Protein AF-A0A8B4I9B5-F1 (afdb_monomer)

Secondary structure (DSSP, 8-state):
--TTSSTT----HHHHHHHHHHHT--HHHHHHHHHHHHTT--HHHHHHHHHHHHHHHHHTTHHHHHHTTEETTEE----HHHHHHHHHHHHHHHHHHTT--HHHHHHHHT--HHHHHHHHHTT-

Organism: Pseudomonas fluorescens (NCBI:txid294)

Structure (mmCIF, N/CA/C/O ba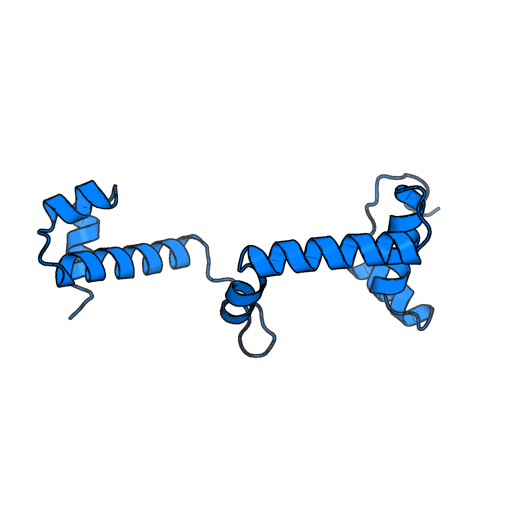ckbone):
data_AF-A0A8B4I9B5-F1
#
_entry.id   AF-A0A8B4I9B5-F1
#
loop_
_atom_site.group_PDB
_atom_site.id
_atom_site.type_symbol
_atom_site.label_atom_id
_atom_site.label_alt_id
_atom_site.label_comp_id
_atom_site.label_asym_id
_atom_site.label_entity_id
_atom_site.label_seq_id
_atom_site.pdbx_PDB_ins_code
_atom_site.Cartn_x
_atom_site.Cartn_y
_atom_site.Cartn_z
_atom_site.occupancy
_atom_site.B_iso_or_equiv
_atom_site.auth_seq_id
_atom_site.auth_comp_id
_atom_site.auth_asym_id
_atom_site.auth_atom_id
_atom_site.pdbx_PDB_model_num
ATOM 1 N N . MET A 1 1 ? 17.172 23.759 -22.964 1.00 34.94 1 MET A N 1
ATOM 2 C CA . MET A 1 1 ? 17.937 22.686 -22.293 1.00 34.94 1 MET A CA 1
ATOM 3 C C . MET A 1 1 ? 17.108 22.228 -21.108 1.00 34.94 1 MET A C 1
ATOM 5 O O . MET A 1 1 ? 16.605 23.076 -20.384 1.00 34.94 1 MET A O 1
ATOM 9 N N . SER A 1 2 ? 16.793 20.933 -21.064 1.00 43.78 2 SER A N 1
ATOM 10 C CA . SER A 1 2 ? 15.683 20.366 -20.287 1.00 43.78 2 SER A CA 1
ATOM 11 C C . SER A 1 2 ? 16.057 20.167 -18.817 1.00 43.78 2 SER A C 1
ATOM 13 O O . SER A 1 2 ? 17.146 19.687 -18.519 1.00 43.78 2 SER A O 1
ATOM 15 N N . ASN A 1 3 ? 15.111 20.454 -17.915 1.00 43.34 3 ASN A N 1
ATOM 16 C CA . ASN A 1 3 ? 15.172 20.269 -16.453 1.00 43.34 3 ASN A CA 1
ATOM 17 C C . ASN A 1 3 ? 15.408 18.810 -15.989 1.00 43.34 3 ASN A C 1
ATOM 19 O O . ASN A 1 3 ? 15.239 18.509 -14.810 1.00 43.34 3 ASN A O 1
ATOM 23 N N . ILE A 1 4 ? 15.764 17.904 -16.899 1.00 47.94 4 ILE A N 1
ATOM 24 C CA . ILE A 1 4 ? 16.156 16.516 -16.633 1.00 47.94 4 ILE A CA 1
ATOM 25 C C . ILE A 1 4 ? 17.613 16.439 -16.134 1.00 47.94 4 ILE A C 1
ATOM 27 O O . ILE A 1 4 ? 17.952 15.527 -15.388 1.00 47.94 4 ILE A O 1
ATOM 31 N N . GLU A 1 5 ? 18.473 17.408 -16.480 1.00 45.59 5 GLU A N 1
ATOM 32 C CA . GLU A 1 5 ? 19.902 17.397 -16.099 1.00 45.59 5 GLU A CA 1
ATOM 33 C C . GLU A 1 5 ? 20.165 17.713 -14.619 1.00 45.59 5 GLU A C 1
ATOM 35 O O . GLU A 1 5 ? 21.223 17.391 -14.079 1.00 45.59 5 GLU A O 1
ATOM 40 N N . HIS A 1 6 ? 19.192 18.298 -13.924 1.00 38.72 6 HIS A N 1
ATOM 41 C CA . HIS A 1 6 ? 19.240 18.425 -12.477 1.00 38.72 6 HIS A CA 1
ATOM 42 C C . HIS A 1 6 ? 18.340 17.353 -11.886 1.00 38.72 6 HIS A C 1
ATOM 44 O O . HIS A 1 6 ? 17.125 17.446 -12.017 1.00 38.72 6 HIS A O 1
ATOM 50 N N . ALA A 1 7 ? 18.935 16.375 -11.202 1.00 44.41 7 ALA A N 1
ATOM 51 C CA . ALA A 1 7 ? 18.295 15.312 -10.418 1.00 44.41 7 ALA A CA 1
ATOM 52 C C . ALA A 1 7 ? 17.429 15.835 -9.237 1.00 44.41 7 ALA A C 1
ATOM 54 O O . ALA A 1 7 ? 17.570 15.412 -8.093 1.00 44.41 7 ALA A O 1
ATOM 55 N N . LYS A 1 8 ? 16.564 16.816 -9.506 1.00 39.62 8 LYS A N 1
ATOM 56 C CA . LYS A 1 8 ? 15.591 17.474 -8.624 1.00 39.62 8 LYS A CA 1
ATOM 57 C C . LYS A 1 8 ? 14.157 17.322 -9.133 1.00 39.62 8 LYS A C 1
ATOM 59 O O . LYS A 1 8 ? 13.219 17.634 -8.406 1.00 39.62 8 LYS A O 1
ATOM 64 N N . SER A 1 9 ? 13.971 16.849 -10.356 1.00 42.28 9 SER A N 1
ATOM 65 C CA . SER A 1 9 ? 12.681 16.481 -10.927 1.00 42.28 9 SER A CA 1
ATOM 66 C C . SER A 1 9 ? 12.460 14.999 -10.643 1.00 42.28 9 SER A C 1
ATOM 68 O O . SER A 1 9 ? 12.890 14.129 -11.393 1.00 42.28 9 SER A O 1
ATOM 70 N N . ASN A 1 10 ? 11.820 14.706 -9.509 1.00 46.56 10 ASN A N 1
ATOM 71 C CA . ASN A 1 10 ? 11.269 13.377 -9.272 1.00 46.56 10 ASN A CA 1
ATOM 72 C C . ASN A 1 10 ? 10.262 13.135 -10.414 1.00 46.56 10 ASN A C 1
ATOM 74 O O . ASN A 1 10 ? 9.316 13.926 -10.511 1.00 46.56 10 ASN A O 1
ATOM 78 N N . PRO A 1 11 ? 10.469 12.160 -11.317 1.00 52.72 11 PRO A N 1
ATOM 79 C CA . PRO A 1 11 ? 9.529 11.922 -12.404 1.00 52.72 11 PRO A CA 1
ATOM 80 C C . PRO A 1 11 ? 8.148 11.688 -11.791 1.00 52.72 11 PRO A C 1
ATOM 82 O O . PRO A 1 11 ? 7.970 10.819 -10.935 1.00 52.72 11 PRO A O 1
ATOM 85 N N . THR A 1 12 ? 7.184 12.535 -12.148 1.00 63.50 12 THR A N 1
ATOM 86 C CA . THR A 1 12 ? 5.801 12.356 -11.711 1.00 63.50 12 THR A CA 1
ATOM 87 C C . THR A 1 12 ? 5.230 11.139 -12.425 1.00 63.50 12 THR A C 1
ATOM 89 O O . THR A 1 12 ? 5.623 10.840 -13.555 1.00 63.50 12 THR A O 1
ATOM 92 N N . LEU A 1 13 ? 4.276 10.453 -11.791 1.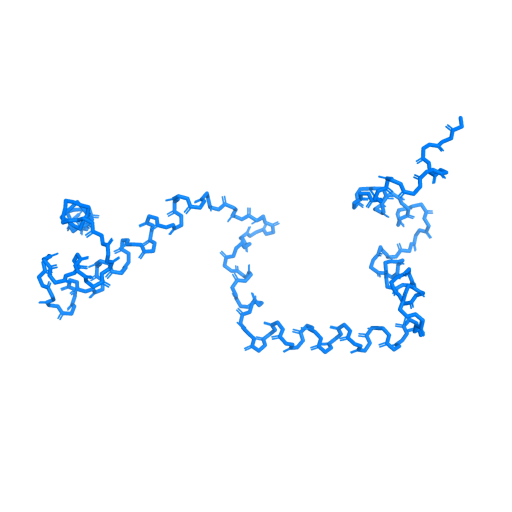00 59.91 13 LEU A N 1
ATOM 93 C CA . LEU A 1 13 ? 3.578 9.309 -12.386 1.00 59.91 13 LEU A CA 1
ATOM 94 C C . LEU A 1 13 ? 3.106 9.605 -13.824 1.00 59.91 13 LEU A C 1
ATOM 96 O O . LEU A 1 13 ? 3.284 8.776 -14.703 1.00 59.91 13 LEU A O 1
ATOM 100 N N . SER A 1 14 ? 2.654 10.835 -14.087 1.00 58.47 14 SER A N 1
ATOM 101 C CA . SER A 1 14 ? 2.237 11.305 -15.413 1.00 58.47 14 SER A CA 1
ATOM 102 C C . SER A 1 14 ? 3.344 11.276 -16.476 1.00 58.47 14 SER A C 1
ATOM 104 O O . SER A 1 14 ? 3.095 10.864 -17.601 1.00 58.47 14 SER A O 1
ATOM 106 N N . THR A 1 15 ? 4.580 11.670 -16.140 1.00 67.69 15 THR A N 1
ATOM 107 C CA . THR A 1 15 ? 5.712 11.575 -17.093 1.00 67.69 15 THR A CA 1
ATOM 108 C C . THR A 1 15 ? 6.051 10.122 -17.416 1.00 67.69 15 THR A C 1
ATOM 110 O O . THR A 1 15 ? 6.421 9.775 -18.530 1.00 67.69 15 THR A O 1
ATOM 113 N N . MET A 1 16 ? 5.887 9.258 -16.423 1.00 64.31 16 MET A N 1
ATOM 114 C CA . MET A 1 16 ? 6.097 7.824 -16.509 1.00 64.31 16 MET A CA 1
ATOM 115 C C . MET A 1 16 ? 5.024 7.137 -17.381 1.00 64.31 16 MET A C 1
ATOM 117 O O . MET A 1 16 ? 5.361 6.310 -18.229 1.00 64.31 16 MET A O 1
ATOM 121 N N . GLU A 1 17 ? 3.754 7.521 -17.237 1.00 67.81 17 GLU A N 1
ATOM 122 C CA . GLU A 1 17 ? 2.638 7.079 -18.090 1.00 67.8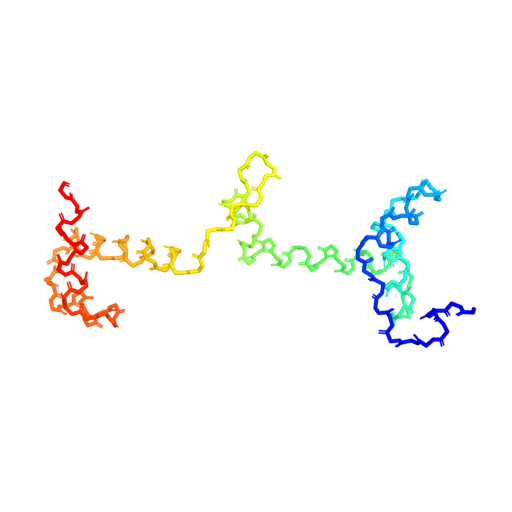1 17 GLU A CA 1
ATOM 123 C C . GLU A 1 17 ? 2.836 7.492 -19.557 1.00 67.81 17 GLU A C 1
ATOM 125 O O . GLU A 1 17 ? 2.598 6.695 -20.465 1.00 67.81 17 GLU A O 1
ATOM 130 N N . GLU A 1 18 ? 3.352 8.700 -19.803 1.00 70.38 18 GLU A N 1
ATOM 131 C CA . GLU A 1 18 ? 3.679 9.176 -21.151 1.00 70.38 18 GLU A CA 1
ATOM 132 C C . GLU A 1 18 ? 4.750 8.291 -21.815 1.00 70.38 18 GLU A C 1
ATOM 134 O O . GLU A 1 18 ? 4.560 7.837 -22.945 1.00 70.38 18 GLU A O 1
ATOM 139 N N . PHE A 1 19 ? 5.820 7.928 -21.094 1.00 69.19 19 PHE A N 1
ATOM 140 C CA . PHE A 1 19 ? 6.827 6.985 -21.602 1.00 69.19 19 PHE A CA 1
ATOM 141 C C . PHE A 1 19 ? 6.256 5.598 -21.898 1.00 69.19 19 PHE A C 1
ATOM 143 O O . PHE A 1 19 ? 6.610 5.007 -22.917 1.00 69.19 19 PHE A O 1
ATOM 150 N N . SER A 1 20 ? 5.371 5.089 -21.040 1.00 72.75 20 SER A N 1
ATOM 151 C CA . SER A 1 20 ? 4.698 3.803 -21.252 1.00 72.75 20 SER A CA 1
ATOM 152 C C . SER A 1 20 ? 3.893 3.799 -22.556 1.00 72.75 20 SER A C 1
ATOM 154 O O . SER A 1 20 ? 4.001 2.855 -23.337 1.00 72.75 20 SER A O 1
ATOM 156 N N . SER A 1 21 ? 3.179 4.895 -22.841 1.00 70.56 21 SER A N 1
ATOM 157 C CA . SER A 1 21 ? 2.387 5.047 -24.069 1.00 70.56 21 SER A CA 1
ATOM 158 C C . SER A 1 21 ? 3.233 5.142 -25.342 1.00 70.56 21 SER A C 1
ATOM 160 O O . SER A 1 21 ? 2.850 4.608 -26.378 1.00 70.56 21 SER A O 1
ATOM 162 N N . VAL A 1 22 ? 4.398 5.795 -25.271 1.00 77.81 22 VAL A N 1
ATOM 163 C CA . VAL A 1 22 ? 5.295 5.975 -26.423 1.00 77.81 22 VAL A CA 1
ATOM 164 C C . VAL A 1 22 ? 6.089 4.706 -26.718 1.00 77.81 22 VAL A C 1
ATOM 166 O O . VAL A 1 22 ? 6.355 4.398 -27.878 1.00 77.81 22 VAL A O 1
ATOM 169 N N . LEU A 1 23 ? 6.498 3.984 -25.674 1.00 78.19 23 LEU A N 1
ATOM 170 C CA . LEU A 1 23 ? 7.335 2.794 -25.799 1.00 78.19 23 LEU A CA 1
ATOM 171 C C . LEU A 1 23 ? 6.530 1.507 -26.013 1.00 78.19 23 LEU A C 1
ATOM 173 O O . LEU A 1 23 ? 7.146 0.490 -26.318 1.00 78.19 23 LEU A O 1
ATOM 177 N N . ASP A 1 24 ? 5.202 1.544 -25.855 1.00 83.75 24 ASP A N 1
ATOM 178 C CA . ASP A 1 24 ? 4.328 0.359 -25.817 1.00 83.75 24 ASP A CA 1
ATOM 179 C C . ASP A 1 24 ? 4.818 -0.685 -24.793 1.00 83.75 24 ASP A C 1
ATOM 181 O O . ASP A 1 24 ? 4.857 -1.894 -25.022 1.00 83.75 24 ASP A O 1
ATOM 185 N N . ILE A 1 25 ? 5.276 -0.189 -23.642 1.00 84.56 25 ILE A N 1
ATOM 186 C CA . ILE A 1 25 ? 5.787 -1.000 -22.536 1.00 84.56 25 ILE A CA 1
ATOM 187 C C . ILE A 1 25 ? 5.005 -0.627 -21.289 1.00 84.56 25 ILE A C 1
ATOM 189 O O . ILE A 1 25 ? 4.840 0.552 -20.983 1.00 84.56 25 ILE A O 1
ATOM 193 N N . ASP A 1 26 ? 4.577 -1.632 -20.530 1.00 84.69 26 ASP A N 1
ATOM 194 C CA . ASP A 1 26 ? 3.885 -1.439 -19.260 1.00 84.69 26 ASP A CA 1
ATOM 195 C C . ASP A 1 26 ? 4.713 -0.580 -18.281 1.00 84.69 26 ASP A C 1
ATOM 197 O O . ASP A 1 26 ? 5.899 -0.832 -18.035 1.00 84.69 26 ASP A O 1
ATOM 201 N N . LEU A 1 27 ? 4.086 0.444 -17.699 1.00 82.12 27 LEU A N 1
ATOM 202 C CA . LEU A 1 27 ? 4.751 1.358 -16.774 1.00 82.12 27 LEU A CA 1
ATOM 203 C C . LEU A 1 27 ? 5.351 0.637 -15.555 1.00 82.12 27 LEU A C 1
ATOM 205 O O . LEU A 1 27 ? 6.453 0.969 -15.107 1.00 82.12 27 LEU A O 1
ATOM 209 N N . VAL A 1 28 ? 4.661 -0.364 -15.010 1.00 85.62 28 VAL A N 1
ATOM 210 C CA . VAL A 1 28 ? 5.154 -1.140 -13.867 1.00 85.62 28 VAL A CA 1
ATOM 211 C C . VAL A 1 28 ? 6.409 -1.913 -14.262 1.00 85.62 28 VAL A C 1
ATOM 213 O O . VAL A 1 28 ? 7.324 -2.031 -13.447 1.00 85.62 28 VAL A O 1
ATOM 216 N N . ALA A 1 29 ? 6.518 -2.366 -15.514 1.00 86.69 29 ALA A N 1
ATOM 217 C CA . ALA A 1 29 ? 7.742 -2.983 -16.021 1.00 86.69 29 ALA A CA 1
ATOM 218 C C . ALA A 1 29 ? 8.914 -1.985 -16.063 1.00 86.69 29 ALA A C 1
ATOM 220 O O . ALA A 1 29 ? 10.002 -2.304 -15.577 1.00 86.69 29 ALA A O 1
ATOM 221 N N . ILE A 1 30 ? 8.692 -0.760 -16.557 1.00 85.00 30 ILE A N 1
ATOM 222 C CA . ILE A 1 30 ? 9.711 0.309 -16.564 1.00 85.00 30 ILE A CA 1
ATOM 223 C C . ILE A 1 30 ? 10.149 0.636 -15.129 1.00 85.00 30 ILE A C 1
ATOM 225 O O . ILE A 1 30 ? 11.345 0.687 -14.827 1.00 85.00 30 ILE A O 1
ATOM 229 N N . LEU A 1 31 ? 9.185 0.795 -14.218 1.00 86.94 31 LEU A N 1
ATOM 230 C CA . LEU A 1 31 ? 9.444 1.083 -12.811 1.00 86.94 31 LEU A CA 1
ATOM 231 C C . LEU A 1 31 ? 10.201 -0.057 -12.119 1.00 86.94 31 LEU A C 1
ATOM 233 O O . LEU A 1 31 ? 11.105 0.206 -11.323 1.00 86.94 31 LEU A O 1
ATOM 237 N N . ALA A 1 32 ? 9.868 -1.313 -12.423 1.00 90.00 32 ALA A N 1
ATOM 238 C CA . ALA A 1 32 ? 10.542 -2.479 -11.865 1.00 90.00 32 ALA A CA 1
ATOM 239 C C . ALA A 1 32 ? 12.010 -2.549 -12.301 1.00 90.00 32 ALA A C 1
ATOM 241 O O . ALA A 1 32 ? 12.873 -2.806 -11.462 1.00 90.00 32 ALA A O 1
ATOM 242 N N . VAL A 1 33 ? 12.312 -2.263 -13.572 1.00 89.69 33 VAL A N 1
ATOM 243 C CA . VAL A 1 33 ? 13.697 -2.219 -14.074 1.00 89.69 33 VAL A CA 1
ATOM 244 C C . VAL A 1 33 ? 14.480 -1.066 -13.445 1.00 89.69 33 VAL 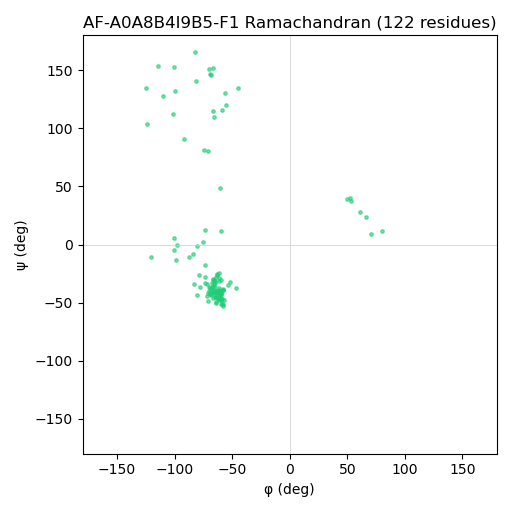A C 1
ATOM 246 O O . VAL A 1 33 ? 15.592 -1.270 -12.956 1.00 89.69 33 VAL A O 1
ATOM 249 N N . ALA A 1 34 ? 13.902 0.136 -13.388 1.00 87.25 34 ALA A N 1
ATOM 250 C CA . ALA A 1 34 ? 14.555 1.285 -12.757 1.00 87.25 34 ALA A CA 1
ATOM 251 C C . ALA A 1 34 ? 14.844 1.026 -11.266 1.00 87.25 34 ALA A C 1
ATOM 253 O O . ALA A 1 34 ? 15.935 1.305 -10.762 1.00 87.25 34 ALA A O 1
ATOM 254 N N . SER A 1 35 ? 13.881 0.429 -10.564 1.00 89.25 35 SER A N 1
ATOM 255 C CA . SER A 1 35 ? 14.002 0.123 -9.140 1.00 89.25 35 SER A CA 1
ATOM 256 C C . SER A 1 35 ? 14.974 -1.024 -8.858 1.00 89.25 35 SER A C 1
ATOM 258 O O . SER A 1 35 ? 15.662 -0.994 -7.836 1.00 89.25 35 SER A O 1
ATOM 260 N N . SER A 1 36 ? 15.068 -2.023 -9.744 1.00 91.94 36 SER A N 1
ATOM 261 C CA . SER A 1 36 ? 16.048 -3.103 -9.601 1.00 91.94 36 SER A CA 1
ATOM 262 C C . SER A 1 36 ? 17.470 -2.574 -9.769 1.00 91.94 36 SER A C 1
ATOM 264 O O . SER A 1 36 ? 18.348 -2.930 -8.983 1.00 91.94 36 SER A O 1
ATOM 266 N N . TYR A 1 37 ? 17.681 -1.655 -10.718 1.00 89.56 37 TYR A N 1
ATOM 267 C CA . TYR A 1 37 ? 18.970 -0.995 -10.922 1.00 89.56 37 TYR A CA 1
ATOM 268 C C . TYR A 1 37 ? 19.423 -0.231 -9.671 1.00 89.56 37 TYR A C 1
ATOM 270 O O . TYR A 1 37 ? 20.540 -0.432 -9.198 1.00 89.56 37 TYR A O 1
ATOM 278 N N . ALA A 1 38 ? 18.529 0.563 -9.069 1.00 84.56 38 ALA A N 1
ATOM 279 C CA . ALA A 1 38 ? 18.814 1.307 -7.838 1.00 84.56 38 ALA A CA 1
ATOM 280 C C . ALA A 1 38 ? 19.160 0.408 -6.634 1.00 84.56 38 ALA A C 1
ATOM 282 O O . ALA A 1 38 ? 19.826 0.852 -5.702 1.00 84.56 38 ALA A O 1
ATOM 283 N N . ARG A 1 39 ? 18.706 -0.852 -6.637 1.00 88.06 39 ARG A N 1
ATOM 284 C CA . ARG A 1 39 ? 18.951 -1.838 -5.570 1.00 88.06 39 ARG A CA 1
ATOM 285 C C . ARG A 1 39 ? 20.065 -2.831 -5.900 1.00 88.06 39 ARG A C 1
ATOM 287 O O . ARG A 1 39 ? 20.269 -3.763 -5.128 1.00 88.06 39 ARG A O 1
ATOM 294 N N . HIS A 1 40 ? 20.770 -2.650 -7.019 1.00 92.69 40 HIS A N 1
ATOM 295 C CA . HIS A 1 40 ? 21.780 -3.588 -7.525 1.00 92.69 40 HIS A CA 1
ATOM 296 C C . HIS A 1 40 ? 21.255 -5.029 -7.662 1.00 92.69 40 HIS A C 1
ATOM 298 O O . HIS A 1 40 ? 21.962 -5.996 -7.389 1.00 92.69 40 HIS A O 1
ATOM 304 N N . GLN A 1 41 ? 19.995 -5.166 -8.074 1.00 93.19 41 GLN A N 1
ATOM 305 C CA . GLN A 1 41 ? 19.305 -6.438 -8.266 1.00 93.19 41 GLN A CA 1
ATOM 306 C C . GLN A 1 41 ? 18.969 -6.646 -9.739 1.00 93.19 41 GLN A C 1
ATOM 308 O O . GLN A 1 41 ? 18.731 -5.690 -10.487 1.00 93.19 41 GLN A O 1
ATOM 313 N N . THR A 1 42 ? 18.849 -7.905 -10.152 1.00 94.50 42 THR A N 1
ATOM 314 C CA . THR A 1 42 ? 18.170 -8.205 -11.415 1.00 94.50 42 THR A CA 1
ATOM 315 C C . THR A 1 42 ? 16.676 -7.864 -11.299 1.00 94.50 42 THR A C 1
ATOM 317 O O . THR A 1 42 ? 16.099 -7.975 -10.209 1.00 94.50 42 THR A O 1
ATOM 320 N N . PRO A 1 43 ? 15.992 -7.512 -12.405 1.00 91.00 43 PRO A N 1
ATOM 321 C CA . PRO A 1 43 ? 14.546 -7.275 -12.382 1.00 91.00 43 PRO A CA 1
ATOM 322 C C . PRO A 1 43 ? 13.755 -8.451 -11.788 1.00 91.00 43 PRO A C 1
ATOM 324 O O . PRO A 1 43 ? 12.783 -8.258 -11.062 1.00 91.00 43 PRO A O 1
ATOM 327 N N . LYS A 1 44 ? 14.211 -9.687 -12.027 1.00 91.69 44 LYS A N 1
ATOM 328 C CA . LYS A 1 44 ? 13.576 -10.904 -11.505 1.00 91.69 44 LYS A CA 1
ATOM 329 C C . LYS A 1 44 ? 13.688 -11.025 -9.982 1.00 91.69 44 LYS A C 1
ATOM 331 O O . LYS A 1 44 ? 12.716 -11.393 -9.326 1.00 91.69 44 LYS A O 1
ATOM 336 N N . GLU A 1 45 ? 14.851 -10.718 -9.412 1.00 93.12 45 GLU A N 1
ATOM 337 C CA . GLU A 1 45 ? 15.050 -10.713 -7.955 1.00 93.12 45 GLU A CA 1
ATOM 338 C C . GLU A 1 45 ? 14.241 -9.604 -7.287 1.00 93.12 45 GLU A C 1
ATOM 340 O O . GLU A 1 45 ? 13.601 -9.843 -6.261 1.00 93.12 45 GLU A O 1
ATOM 345 N N . PHE A 1 46 ? 14.211 -8.423 -7.906 1.00 94.38 46 PHE A N 1
ATOM 346 C CA . PHE A 1 46 ? 13.407 -7.302 -7.441 1.00 94.38 46 PHE A CA 1
ATOM 347 C C . PHE A 1 46 ? 11.919 -7.666 -7.379 1.00 94.38 46 PHE A C 1
ATOM 349 O O . PHE A 1 46 ? 11.294 -7.521 -6.328 1.00 94.38 46 PHE A O 1
ATOM 356 N N . LEU A 1 47 ? 11.362 -8.207 -8.469 1.00 94.50 47 LEU A N 1
ATOM 357 C CA . LEU A 1 47 ? 9.954 -8.611 -8.533 1.00 94.50 47 LEU A CA 1
ATOM 358 C C . LEU A 1 47 ? 9.616 -9.702 -7.510 1.00 94.50 47 LEU A C 1
ATOM 360 O O . LEU A 1 47 ? 8.558 -9.647 -6.884 1.00 94.50 47 LEU A O 1
ATOM 364 N N . LYS A 1 48 ? 10.527 -10.654 -7.268 1.00 95.06 48 LYS A N 1
ATOM 365 C CA . LYS A 1 48 ? 10.360 -11.651 -6.199 1.00 95.06 48 LYS A CA 1
ATOM 366 C C . LYS A 1 48 ? 10.276 -10.991 -4.817 1.00 95.06 48 LYS A C 1
ATOM 368 O O . LYS A 1 48 ? 9.454 -11.396 -3.998 1.00 95.06 48 LYS A O 1
ATOM 373 N N . GLY A 1 49 ? 11.103 -9.978 -4.561 1.00 93.25 49 GLY A N 1
ATOM 374 C CA . GLY A 1 49 ? 11.043 -9.185 -3.332 1.00 93.25 49 GLY A CA 1
ATOM 375 C C . GLY A 1 49 ? 9.719 -8.431 -3.190 1.00 93.25 49 GLY A C 1
ATOM 376 O O . GLY A 1 49 ? 9.082 -8.510 -2.143 1.00 93.25 49 GLY A O 1
ATOM 377 N N . VAL A 1 50 ? 9.267 -7.771 -4.260 1.00 94.56 50 VAL A N 1
ATOM 378 C CA . VAL A 1 50 ? 7.982 -7.051 -4.296 1.00 94.56 50 VAL A CA 1
ATOM 379 C C . VAL A 1 50 ? 6.804 -7.987 -4.031 1.00 94.56 50 VAL A C 1
ATOM 381 O O . VAL A 1 50 ? 5.943 -7.647 -3.226 1.00 94.56 50 VAL A O 1
ATOM 384 N N . ALA A 1 51 ? 6.787 -9.187 -4.615 1.00 93.69 51 ALA A N 1
ATOM 385 C CA . ALA A 1 51 ? 5.759 -10.187 -4.322 1.00 93.69 51 ALA A CA 1
ATOM 386 C C . ALA A 1 51 ? 5.712 -10.547 -2.823 1.00 93.69 51 ALA A C 1
ATOM 388 O O . ALA A 1 51 ? 4.636 -10.690 -2.244 1.00 93.69 51 ALA A O 1
ATOM 389 N N . GLY A 1 52 ? 6.873 -10.627 -2.165 1.00 94.50 52 GLY A N 1
ATOM 390 C CA . GLY A 1 52 ? 6.957 -10.816 -0.716 1.00 94.50 52 GLY A CA 1
ATOM 391 C C . GLY A 1 52 ? 6.394 -9.641 0.093 1.00 94.50 52 GLY A C 1
ATOM 392 O O . GLY A 1 52 ? 5.770 -9.863 1.131 1.00 94.50 52 GLY A O 1
ATOM 393 N N . GLU A 1 53 ? 6.579 -8.402 -0.368 1.00 93.81 53 GLU A N 1
ATOM 394 C CA . GLU A 1 53 ? 5.971 -7.215 0.252 1.00 93.81 53 GLU A CA 1
ATOM 395 C C . GLU A 1 53 ? 4.450 -7.186 0.063 1.00 93.81 53 GLU A C 1
ATOM 397 O O . GLU A 1 53 ? 3.727 -6.909 1.018 1.00 93.81 53 GLU A O 1
ATOM 402 N N . ILE A 1 54 ? 3.943 -7.565 -1.113 1.00 91.56 54 ILE A N 1
ATOM 403 C CA . ILE A 1 54 ? 2.498 -7.706 -1.357 1.00 91.56 54 ILE A CA 1
ATOM 404 C C . ILE A 1 54 ? 1.897 -8.728 -0.383 1.00 91.56 54 ILE A C 1
ATOM 406 O O . ILE A 1 54 ? 0.938 -8.414 0.317 1.00 91.56 54 ILE A O 1
ATOM 410 N N . ALA A 1 55 ? 2.535 -9.889 -0.213 1.00 92.38 55 ALA A N 1
ATOM 411 C CA . ALA A 1 55 ? 2.098 -10.898 0.755 1.00 92.38 55 ALA A CA 1
ATOM 412 C C . ALA A 1 55 ? 2.156 -10.413 2.221 1.00 92.38 55 ALA A C 1
ATOM 414 O O . ALA A 1 55 ? 1.454 -10.926 3.098 1.00 92.38 55 ALA A O 1
ATOM 415 N N . LYS A 1 56 ? 3.011 -9.435 2.553 1.00 91.62 56 LYS A N 1
ATOM 416 C CA . LYS A 1 56 ? 2.970 -8.772 3.869 1.00 91.62 56 LYS A CA 1
ATOM 417 C C . LYS A 1 56 ? 1.750 -7.860 3.979 1.00 91.62 56 LYS A C 1
ATOM 419 O O . LYS A 1 56 ? 1.077 -7.912 5.002 1.00 91.62 56 LYS A O 1
ATOM 424 N N . LEU A 1 57 ? 1.451 -7.067 2.950 1.00 87.31 57 LEU A N 1
ATOM 425 C CA . LEU A 1 57 ? 0.273 -6.192 2.919 1.00 87.31 57 LEU A CA 1
ATOM 426 C C . LEU A 1 57 ? -1.036 -6.988 3.013 1.00 87.31 57 LEU A C 1
ATOM 428 O O . LEU A 1 57 ? -1.933 -6.592 3.757 1.00 87.31 57 LEU A O 1
ATOM 432 N N . GLU A 1 58 ? -1.112 -8.134 2.338 1.00 87.38 58 GLU A N 1
ATOM 433 C CA . GLU A 1 58 ? -2.215 -9.097 2.453 1.00 87.38 58 GLU A CA 1
ATOM 434 C C . GLU A 1 58 ? -2.393 -9.578 3.893 1.00 87.38 58 GLU A C 1
ATOM 436 O O . GLU A 1 58 ? -3.466 -9.435 4.468 1.00 87.38 58 GLU A O 1
ATOM 441 N N . ARG A 1 59 ? -1.323 -10.071 4.531 1.00 88.44 59 ARG A N 1
ATOM 442 C CA . ARG A 1 59 ? -1.381 -10.543 5.927 1.00 88.44 59 ARG A CA 1
ATOM 443 C C . ARG A 1 59 ? -1.734 -9.449 6.933 1.00 88.44 59 ARG A C 1
ATOM 445 O O . ARG A 1 59 ? -2.254 -9.752 8.001 1.00 88.44 59 ARG A O 1
ATOM 452 N N . LEU A 1 60 ? -1.443 -8.191 6.612 1.00 88.00 60 LEU A N 1
ATOM 453 C CA . LEU A 1 60 ? -1.835 -7.029 7.411 1.00 88.00 60 LEU A 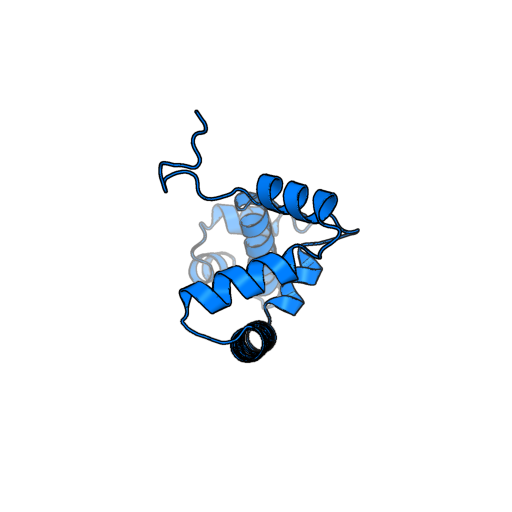CA 1
ATOM 454 C C . LEU A 1 60 ? -3.296 -6.595 7.162 1.00 88.00 60 LEU A C 1
ATOM 456 O O . LEU A 1 60 ? -3.760 -5.632 7.781 1.00 88.00 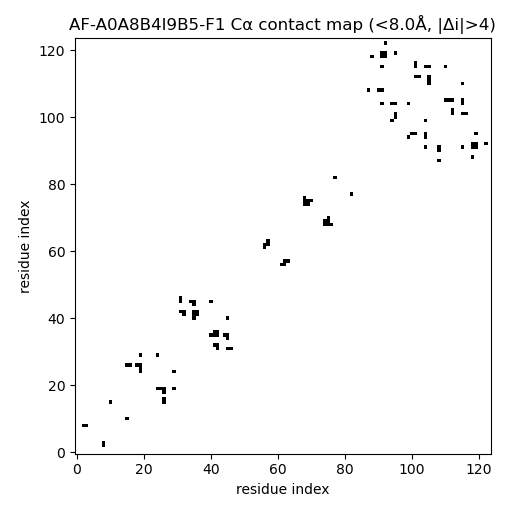60 LEU A O 1
ATOM 460 N N . GLY A 1 61 ? -4.018 -7.274 6.263 1.00 82.62 61 GLY A N 1
ATOM 461 C CA . GLY A 1 61 ? -5.397 -6.960 5.883 1.00 82.62 61 GLY A CA 1
ATOM 462 C C . GLY A 1 61 ? -5.527 -5.621 5.154 1.00 82.62 61 GLY A C 1
ATOM 463 O O . GLY A 1 61 ? -6.572 -4.976 5.220 1.00 82.62 61 GLY A O 1
ATOM 464 N N . VAL A 1 62 ? -4.448 -5.133 4.529 1.00 80.94 62 VAL A N 1
ATOM 465 C CA . VAL A 1 62 ? -4.452 -3.850 3.805 1.00 80.94 62 VAL A CA 1
ATOM 466 C C . VAL A 1 62 ? -5.276 -3.974 2.528 1.00 80.94 62 VAL A C 1
ATOM 468 O O . VAL A 1 62 ? -6.075 -3.087 2.234 1.00 80.94 62 VAL A O 1
ATOM 471 N N . LEU A 1 63 ? -5.132 -5.089 1.805 1.00 78.88 63 LEU A N 1
ATOM 472 C CA . LEU A 1 63 ? -5.867 -5.321 0.558 1.00 78.88 63 LEU A CA 1
ATOM 473 C C . LEU A 1 63 ? -7.378 -5.495 0.790 1.00 78.88 63 LEU A C 1
ATOM 475 O O . LEU A 1 63 ? -8.174 -5.002 -0.004 1.00 78.88 63 LEU A O 1
ATOM 479 N N . ASP A 1 64 ? -7.786 -6.079 1.918 1.00 75.88 64 ASP A N 1
ATOM 480 C CA . ASP A 1 64 ? -9.208 -6.218 2.275 1.00 75.88 64 ASP A CA 1
ATOM 481 C C . ASP A 1 64 ? -9.870 -4.857 2.545 1.00 75.88 64 ASP A C 1
ATOM 483 O O . ASP A 1 64 ? -11.026 -4.612 2.188 1.00 75.88 64 ASP A O 1
ATOM 487 N N . LYS A 1 65 ? -9.111 -3.934 3.150 1.00 67.44 65 LYS A N 1
ATOM 488 C CA . LYS A 1 65 ? -9.558 -2.562 3.428 1.00 67.44 65 LYS A CA 1
ATOM 489 C C . LYS A 1 65 ? -9.617 -1.714 2.164 1.00 67.44 65 LYS A C 1
ATOM 491 O O . LYS A 1 65 ? -10.507 -0.880 2.060 1.00 67.44 65 LYS A O 1
ATOM 496 N N . LEU A 1 66 ? -8.725 -1.952 1.202 1.00 65.50 66 LEU A N 1
ATOM 497 C CA . LEU A 1 66 ? -8.720 -1.271 -0.097 1.00 65.50 66 LEU A CA 1
ATOM 498 C C . LEU A 1 66 ? -10.045 -1.458 -0.846 1.00 65.50 66 LEU A C 1
ATOM 500 O O . LEU A 1 66 ? -10.554 -0.498 -1.412 1.00 65.50 66 LEU A O 1
ATOM 504 N N . HIS A 1 67 ? -10.659 -2.644 -0.786 1.00 56.28 67 HIS A N 1
ATOM 505 C CA . HIS A 1 67 ? -11.954 -2.882 -1.437 1.00 56.28 67 HIS A CA 1
ATOM 506 C C . HIS A 1 67 ? -13.077 -1.978 -0.896 1.00 56.28 67 HIS A C 1
ATOM 508 O O . HIS A 1 67 ? -13.984 -1.616 -1.629 1.00 56.28 67 HIS A O 1
ATOM 514 N N . HIS A 1 68 ? -12.989 -1.556 0.370 1.00 54.31 68 HIS A N 1
ATOM 515 C CA . HIS A 1 68 ? -13.965 -0.650 0.988 1.00 54.31 68 HIS A CA 1
ATOM 516 C C . HIS A 1 68 ? -13.669 0.831 0.695 1.00 54.31 68 HIS A C 1
ATOM 518 O O . HIS A 1 68 ? -14.456 1.707 1.048 1.00 54.31 68 HIS A O 1
ATOM 524 N N . GLU A 1 69 ? -12.518 1.132 0.088 1.0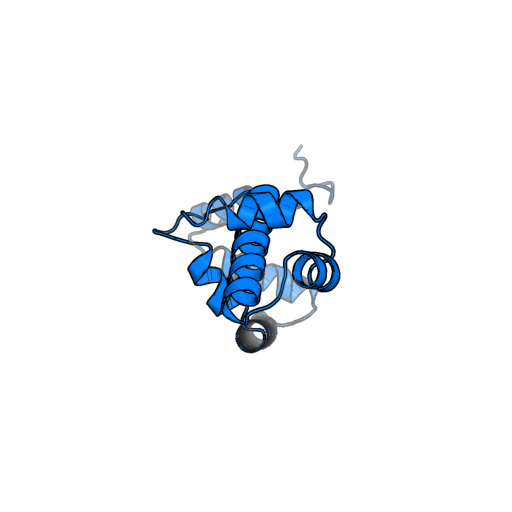0 54.88 69 GLU A N 1
ATOM 525 C CA . GLU A 1 69 ? -12.126 2.489 -0.299 1.00 54.88 69 GLU A CA 1
ATOM 526 C C . GLU A 1 69 ? -12.388 2.781 -1.781 1.00 54.88 69 GLU A C 1
ATOM 528 O O . GLU A 1 69 ? -12.366 3.947 -2.174 1.00 54.88 69 GLU A O 1
ATOM 533 N N . PHE A 1 70 ? -12.667 1.754 -2.589 1.00 53.62 70 PHE A N 1
ATOM 534 C CA . PHE A 1 70 ? -12.940 1.867 -4.019 1.00 53.62 70 PHE A CA 1
ATOM 535 C C . PHE A 1 70 ? -14.299 1.238 -4.360 1.00 53.62 70 PHE A C 1
ATOM 537 O O . PHE A 1 70 ? -14.407 0.022 -4.472 1.00 53.62 70 PHE A O 1
ATOM 544 N N . GLU A 1 71 ? -15.318 2.069 -4.586 1.00 56.84 71 GLU A N 1
ATOM 545 C CA . GLU A 1 71 ? -16.581 1.657 -5.217 1.00 56.84 71 GLU A CA 1
ATOM 546 C C . GLU A 1 71 ? -16.538 2.074 -6.698 1.00 56.84 71 GLU A C 1
ATOM 548 O O . GLU A 1 71 ? -16.118 3.187 -7.026 1.00 56.84 71 GLU A O 1
ATOM 553 N N . ASP A 1 72 ? -16.896 1.167 -7.613 1.00 54.12 72 ASP A N 1
ATOM 554 C CA . ASP A 1 72 ? -16.931 1.400 -9.070 1.00 54.12 72 ASP A CA 1
ATOM 555 C C . ASP A 1 72 ? -15.653 2.024 -9.669 1.00 54.12 72 ASP A C 1
ATOM 557 O O . ASP A 1 72 ? -15.692 2.900 -10.538 1.00 54.12 72 ASP A O 1
ATOM 561 N N . GLY A 1 73 ? -14.482 1.592 -9.186 1.00 53.66 73 GLY A N 1
ATOM 562 C CA . GLY A 1 73 ? -13.185 2.066 -9.682 1.00 53.66 73 GLY A CA 1
ATOM 563 C C . GLY A 1 73 ? -12.850 3.512 -9.297 1.00 53.66 73 GLY A C 1
ATOM 564 O O . GLY A 1 73 ? -11.860 4.061 -9.784 1.00 53.66 73 GLY A O 1
ATOM 565 N N . LYS A 1 74 ? -13.637 4.137 -8.413 1.00 47.25 74 LYS A N 1
ATOM 566 C CA . LYS A 1 74 ? -13.375 5.474 -7.876 1.00 47.25 74 LYS A CA 1
ATOM 567 C C . LYS A 1 74 ? -12.997 5.380 -6.407 1.00 47.25 74 LYS A C 1
ATOM 569 O O . LYS A 1 74 ? -13.716 4.803 -5.598 1.00 47.25 74 LYS A O 1
ATOM 574 N N . LEU A 1 75 ? -11.871 6.000 -6.057 1.00 51.88 75 LEU A N 1
ATOM 575 C CA . LEU A 1 75 ? -11.454 6.141 -4.668 1.00 51.88 75 LEU A CA 1
ATOM 576 C C . LEU A 1 75 ? -12.460 7.038 -3.932 1.00 51.88 75 LEU A C 1
ATOM 578 O O . LEU A 1 75 ? -12.487 8.256 -4.134 1.00 51.88 75 LEU A O 1
ATOM 582 N N . HIS A 1 76 ? -13.254 6.458 -3.038 1.00 54.06 76 HIS A N 1
ATOM 583 C CA . HIS A 1 76 ? -14.066 7.201 -2.085 1.00 54.06 76 HIS A CA 1
ATOM 584 C C . HIS A 1 76 ? -13.152 7.750 -0.983 1.00 54.06 76 HIS A C 1
ATOM 586 O O . HIS A 1 76 ? -13.024 7.207 0.119 1.00 54.06 76 HIS A O 1
ATOM 592 N N . SER A 1 77 ? -12.499 8.878 -1.274 1.00 49.09 77 SER A N 1
ATOM 593 C CA . SER A 1 77 ? -11.802 9.668 -0.259 1.00 49.09 77 SER A CA 1
ATOM 594 C C . SER A 1 77 ? -12.834 10.346 0.642 1.00 49.09 77 SER A C 1
ATOM 596 O O . SER A 1 77 ? -13.208 11.507 0.473 1.00 49.09 77 SER A O 1
ATOM 598 N N . VAL A 1 78 ? -13.358 9.589 1.605 1.00 53.44 78 VAL A N 1
ATOM 599 C CA . VAL A 1 78 ? -14.163 10.152 2.685 1.00 53.44 78 VAL A CA 1
ATOM 600 C C . VAL A 1 78 ? -13.228 11.027 3.516 1.00 53.44 78 VAL A C 1
ATOM 602 O O . VAL A 1 78 ? -12.285 10.523 4.128 1.00 53.44 78 VAL A O 1
ATOM 605 N N . HIS A 1 79 ? -13.484 12.339 3.530 1.00 52.94 79 HIS A N 1
ATOM 606 C CA . HIS A 1 79 ? -12.684 13.319 4.267 1.00 52.94 79 HIS A CA 1
ATOM 607 C C . HIS A 1 79 ? -12.376 12.800 5.693 1.00 52.94 79 HIS A C 1
ATOM 609 O O . HIS A 1 79 ? -13.304 12.341 6.368 1.00 52.94 79 HIS A O 1
ATOM 615 N N . PRO A 1 80 ? -11.135 12.890 6.216 1.00 50.00 80 PRO A N 1
ATOM 616 C CA . PRO A 1 80 ? -10.739 12.280 7.501 1.00 50.00 80 PRO A CA 1
ATOM 617 C C . PRO A 1 80 ? -11.658 12.633 8.686 1.00 50.00 80 PRO A C 1
ATOM 619 O O . PRO A 1 80 ? -11.919 11.831 9.586 1.00 50.00 80 PRO A O 1
ATOM 622 N N . ARG A 1 81 ? -12.221 13.845 8.655 1.00 55.84 81 ARG A N 1
ATOM 623 C CA . ARG A 1 81 ? -13.213 14.340 9.625 1.00 55.84 81 ARG A CA 1
ATOM 624 C C . ARG A 1 81 ? -14.562 13.597 9.583 1.00 55.84 81 ARG A C 1
ATOM 626 O O . ARG A 1 81 ? -15.219 13.486 10.610 1.00 55.84 81 ARG A O 1
ATOM 633 N N . ILE A 1 82 ? -14.967 13.094 8.418 1.00 58.97 82 ILE A N 1
ATOM 634 C CA . ILE A 1 82 ? -16.188 12.300 8.217 1.00 58.97 82 ILE A CA 1
ATOM 635 C C . ILE A 1 82 ? -15.936 10.845 8.636 1.00 58.97 82 ILE A C 1
ATOM 637 O O . ILE A 1 82 ? -16.727 10.309 9.405 1.00 58.97 82 ILE A O 1
ATOM 641 N N . ARG A 1 83 ? -14.788 10.248 8.261 1.00 57.53 83 ARG A N 1
ATOM 642 C CA . ARG A 1 83 ? -14.400 8.895 8.722 1.00 57.53 83 ARG A CA 1
ATOM 643 C C . ARG A 1 83 ? -14.346 8.797 10.246 1.00 57.53 83 ARG A C 1
ATOM 645 O O . ARG A 1 83 ? -14.917 7.886 10.833 1.00 57.53 83 ARG A O 1
ATOM 652 N N . SER A 1 84 ? -13.701 9.765 10.898 1.00 67.69 84 SER A N 1
ATOM 653 C CA . SER A 1 84 ? -13.662 9.825 12.366 1.00 67.69 84 SER A CA 1
ATOM 654 C C . SER A 1 84 ? -15.037 10.099 12.983 1.00 67.69 84 SER A C 1
ATOM 656 O O . SER A 1 84 ? -15.305 9.644 14.090 1.00 67.69 84 SER A O 1
ATOM 658 N N . GLY A 1 85 ? -15.931 10.813 12.294 1.00 75.81 85 GLY A N 1
ATOM 659 C CA . GLY A 1 85 ? -17.318 11.003 12.724 1.00 75.81 85 GLY A CA 1
ATOM 660 C C . GLY A 1 85 ? -18.107 9.694 12.752 1.00 75.81 85 GLY A C 1
ATOM 661 O O . GLY A 1 85 ? -18.701 9.372 13.779 1.00 75.81 85 GLY A O 1
ATOM 662 N N . GLU A 1 86 ? -18.054 8.929 11.662 1.00 75.12 86 GLU A N 1
ATOM 663 C CA . GLU A 1 86 ? -18.774 7.658 11.527 1.00 75.12 86 GLU A CA 1
ATOM 664 C C . GLU A 1 86 ? -18.208 6.575 12.452 1.00 75.12 86 GLU A C 1
ATOM 666 O O . GLU A 1 86 ? -18.962 5.919 13.165 1.00 75.12 86 GLU A O 1
ATOM 671 N N . ALA A 1 87 ? -16.881 6.457 12.553 1.00 78.00 87 ALA A N 1
ATOM 672 C CA . ALA A 1 87 ? -16.248 5.526 13.489 1.00 78.00 87 ALA A CA 1
ATOM 673 C C . ALA A 1 87 ? -16.642 5.820 14.949 1.00 78.00 87 ALA A C 1
ATOM 675 O O . ALA A 1 87 ? -16.965 4.907 15.709 1.00 78.00 87 ALA A O 1
ATOM 676 N N . ASN A 1 88 ? -16.684 7.104 15.331 1.00 83.00 88 ASN A N 1
ATOM 677 C CA . ASN A 1 88 ? -17.160 7.507 16.653 1.00 83.00 88 ASN A CA 1
ATOM 678 C C . ASN A 1 88 ? -18.647 7.192 16.840 1.00 83.00 88 ASN A C 1
ATOM 680 O O . ASN A 1 88 ? -19.029 6.734 17.912 1.00 83.00 88 ASN A O 1
ATOM 684 N N . ARG A 1 89 ? -19.488 7.398 15.817 1.00 84.62 89 ARG A N 1
ATOM 685 C CA . ARG A 1 89 ? -20.913 7.039 15.865 1.00 84.62 89 ARG A CA 1
ATOM 686 C C . ARG A 1 89 ? -21.089 5.542 16.108 1.00 84.62 89 ARG A C 1
ATOM 688 O O . ARG A 1 89 ? -21.758 5.169 17.065 1.00 84.62 89 ARG A O 1
ATOM 695 N N . GLN A 1 90 ? -20.431 4.697 15.320 1.00 86.56 90 GLN A N 1
ATOM 696 C CA . GLN A 1 90 ? -20.510 3.241 15.459 1.00 86.56 90 GLN A CA 1
ATOM 697 C C . GLN A 1 90 ? -20.031 2.760 16.832 1.00 86.56 90 GLN A C 1
ATOM 699 O O . GLN A 1 90 ? -20.714 1.968 17.480 1.00 86.56 90 GLN A O 1
ATOM 704 N N . ALA A 1 91 ? -18.900 3.277 17.318 1.00 85.75 91 ALA A N 1
ATOM 705 C CA . ALA A 1 91 ? -18.372 2.917 18.632 1.00 85.75 91 ALA A CA 1
ATOM 706 C C . ALA A 1 91 ? -19.315 3.338 19.774 1.00 85.75 91 ALA A C 1
ATOM 708 O O . ALA A 1 91 ? -19.539 2.584 20.722 1.00 85.75 91 ALA A O 1
ATOM 709 N N . VAL A 1 92 ? -19.921 4.521 19.660 1.00 88.31 92 VAL A N 1
ATOM 710 C CA . VAL A 1 92 ? -20.896 5.039 20.622 1.00 88.31 92 VAL A CA 1
ATOM 711 C C . VAL A 1 92 ? -22.187 4.202 20.637 1.00 88.31 92 VAL A C 1
ATOM 713 O O . VAL A 1 92 ? -22.723 3.937 21.717 1.00 88.31 92 VAL A O 1
ATOM 716 N N . LEU A 1 93 ? -22.685 3.769 19.473 1.00 87.75 93 LEU A N 1
ATOM 717 C CA . LEU A 1 93 ? -23.873 2.910 19.362 1.00 87.75 93 LEU A CA 1
ATOM 718 C C . LEU A 1 93 ? -23.608 1.489 19.864 1.00 87.75 93 LEU A C 1
ATOM 720 O O . LEU A 1 93 ? -24.459 0.910 20.537 1.00 87.75 93 LEU A O 1
ATOM 724 N N . LYS A 1 94 ? -22.407 0.958 19.619 1.00 88.75 94 LYS A N 1
ATOM 725 C CA . LYS A 1 94 ? -21.969 -0.330 20.162 1.00 88.75 94 LYS A CA 1
ATOM 726 C C . LYS A 1 94 ? -22.012 -0.332 21.692 1.00 88.75 94 LYS A C 1
ATOM 728 O O . LYS A 1 94 ? -22.661 -1.192 22.279 1.00 88.75 94 LYS A O 1
ATOM 733 N N . TYR A 1 95 ? -21.408 0.663 22.346 1.00 87.06 95 TYR A N 1
ATOM 734 C CA . TYR A 1 95 ? -21.428 0.741 23.812 1.00 87.06 95 TYR A CA 1
ATOM 735 C C . TYR A 1 95 ? -22.827 0.986 24.392 1.00 87.06 95 TYR A C 1
ATOM 737 O O . TYR A 1 95 ? -23.146 0.455 25.456 1.00 87.06 95 TYR A O 1
ATOM 745 N N . LYS A 1 96 ? -23.698 1.710 23.675 1.00 87.12 96 LYS A N 1
ATOM 746 C CA . LYS A 1 96 ? -25.122 1.829 24.028 1.00 87.12 96 LYS A CA 1
ATOM 747 C C . LYS A 1 96 ? -25.824 0.464 23.998 1.00 87.12 96 LYS A C 1
ATOM 749 O O . LYS A 1 96 ? -26.547 0.143 24.937 1.00 87.12 96 LYS A O 1
ATOM 754 N N . ALA A 1 97 ? -25.598 -0.339 22.956 1.00 88.50 97 ALA A N 1
ATOM 755 C CA . ALA A 1 97 ? -26.166 -1.684 22.831 1.00 88.50 97 ALA A CA 1
ATOM 756 C C . ALA A 1 97 ? -25.639 -2.653 23.907 1.00 88.50 97 ALA A C 1
ATOM 758 O O . ALA A 1 97 ? -26.379 -3.507 24.384 1.00 88.50 97 ALA A O 1
ATOM 759 N N . GLU A 1 98 ? -24.395 -2.471 24.351 1.00 88.56 98 GLU A N 1
ATOM 760 C CA . GLU A 1 98 ? -23.788 -3.205 25.473 1.00 88.56 98 GLU A CA 1
ATOM 761 C C . GLU A 1 98 ? -24.281 -2.734 26.860 1.00 88.56 98 GLU A C 1
ATOM 763 O O . GLU A 1 98 ? -23.819 -3.227 27.889 1.00 88.56 98 GLU A O 1
ATOM 768 N N . GLY A 1 99 ? -25.215 -1.777 26.915 1.00 88.38 99 GLY A N 1
ATOM 769 C CA . GLY A 1 99 ? -25.829 -1.294 28.154 1.00 88.38 99 GLY A CA 1
ATOM 770 C C . GLY A 1 99 ? -24.987 -0.285 28.939 1.00 88.38 99 GLY A C 1
ATOM 771 O O . GLY A 1 99 ? -25.325 0.023 30.084 1.00 88.38 99 GLY A O 1
ATOM 772 N N . LYS A 1 100 ? -23.905 0.251 28.358 1.00 89.62 100 LYS A N 1
ATOM 773 C CA . LYS A 1 100 ? -23.099 1.303 28.996 1.00 89.62 100 LYS A CA 1
ATOM 774 C C . LYS A 1 100 ? -23.875 2.604 29.075 1.00 89.62 100 LYS A C 1
ATOM 776 O O . LYS A 1 100 ? -24.621 2.961 28.164 1.00 89.62 100 LYS A O 1
ATOM 781 N N . ASN A 1 101 ? -23.652 3.365 30.143 1.00 90.12 101 ASN A N 1
ATOM 782 C CA . ASN A 1 101 ? -24.204 4.710 30.253 1.00 90.12 101 ASN A CA 1
ATOM 783 C C . ASN A 1 101 ? -23.332 5.739 29.498 1.00 90.12 101 ASN A C 1
ATOM 785 O O . ASN A 1 101 ? -22.189 5.478 29.114 1.00 90.12 101 ASN A O 1
ATOM 789 N N . GLN A 1 102 ? -23.868 6.943 29.270 1.00 87.31 102 GLN A N 1
ATOM 790 C CA . GLN A 1 102 ? -23.180 7.985 28.488 1.00 87.31 102 GLN A CA 1
ATOM 791 C C . GLN A 1 102 ? -21.852 8.438 29.106 1.00 87.31 102 GLN A C 1
ATOM 793 O O . GLN A 1 102 ? -20.955 8.847 28.374 1.00 87.31 102 GLN A O 1
ATOM 798 N N . LYS A 1 103 ? -21.734 8.402 30.441 1.00 89.38 103 LYS A N 1
ATOM 799 C CA . LYS A 1 103 ? -20.510 8.800 31.145 1.00 89.38 103 LYS A CA 1
ATOM 800 C C . LYS A 1 103 ? -19.412 7.763 30.907 1.00 89.38 103 LYS A C 1
ATOM 802 O O . LYS A 1 103 ? -18.330 8.131 30.473 1.00 89.38 103 LYS A O 1
ATOM 807 N N . GLU A 1 104 ? -19.733 6.486 31.090 1.00 85.56 104 GLU A N 1
ATOM 808 C CA . GLU A 1 104 ? -18.813 5.375 30.818 1.00 85.56 104 GLU A CA 1
ATOM 809 C C . GLU A 1 104 ? -18.382 5.352 29.348 1.00 85.56 104 GLU A C 1
ATOM 811 O O . GLU A 1 104 ? -17.208 5.195 29.042 1.00 85.56 104 GLU A O 1
ATOM 816 N N . THR A 1 105 ? -19.320 5.575 28.425 1.00 87.81 105 THR A N 1
ATOM 817 C CA . THR A 1 105 ? -19.043 5.625 26.979 1.00 87.81 105 THR A CA 1
ATOM 818 C C . THR A 1 105 ? -18.100 6.778 26.615 1.00 87.81 105 THR A C 1
ATOM 820 O O . THR A 1 105 ? -17.203 6.605 25.793 1.00 87.81 105 THR A O 1
ATOM 823 N N . ALA A 1 106 ? -18.286 7.953 27.228 1.00 87.12 106 ALA A N 1
ATOM 824 C CA . ALA A 1 106 ? -17.424 9.117 27.027 1.00 87.12 106 ALA A CA 1
ATOM 825 C C . ALA A 1 106 ? -15.993 8.858 27.523 1.00 87.12 106 ALA A C 1
ATOM 827 O O . ALA A 1 106 ? -15.036 9.136 26.802 1.00 87.12 106 ALA A O 1
ATOM 828 N N . GLU A 1 107 ? -15.857 8.263 28.710 1.00 86.06 107 GLU A N 1
ATOM 829 C CA . GLU A 1 107 ? -14.565 7.887 29.294 1.00 86.06 107 GLU A CA 1
ATOM 830 C C . GLU A 1 107 ? -13.852 6.812 28.456 1.00 86.06 107 GLU A C 1
ATOM 832 O O . GLU A 1 107 ? -12.672 6.963 28.148 1.00 86.06 107 GLU A O 1
ATOM 837 N N . LEU A 1 108 ? -14.570 5.775 28.006 1.00 83.50 108 LEU A N 1
ATOM 838 C CA . LEU A 1 108 ? -14.013 4.682 27.196 1.00 83.50 108 LEU A CA 1
ATOM 839 C C . LEU A 1 108 ? -13.554 5.121 25.798 1.00 83.50 108 LEU A C 1
ATOM 841 O O . LEU A 1 108 ? -12.640 4.518 25.241 1.00 83.50 108 LEU A O 1
ATOM 845 N N . LEU A 1 109 ? -14.197 6.135 25.214 1.00 84.19 109 LEU A N 1
ATOM 846 C CA . LEU A 1 109 ? -13.891 6.622 23.864 1.00 84.19 109 LEU A CA 1
ATOM 847 C C . LEU A 1 109 ? -13.032 7.892 23.847 1.00 84.19 109 LEU A C 1
ATOM 849 O O . LEU A 1 109 ? -12.667 8.356 22.768 1.00 84.19 109 LEU A O 1
ATOM 853 N N . GLY A 1 110 ? -12.732 8.481 25.010 1.00 82.06 110 GLY A N 1
ATOM 854 C CA . GLY A 1 110 ? -12.039 9.771 25.094 1.00 82.06 110 GLY A CA 1
ATOM 855 C C . GLY A 1 110 ? -12.816 10.913 24.426 1.00 82.06 110 GLY A C 1
ATOM 856 O O . GLY A 1 110 ? -12.221 11.864 23.921 1.00 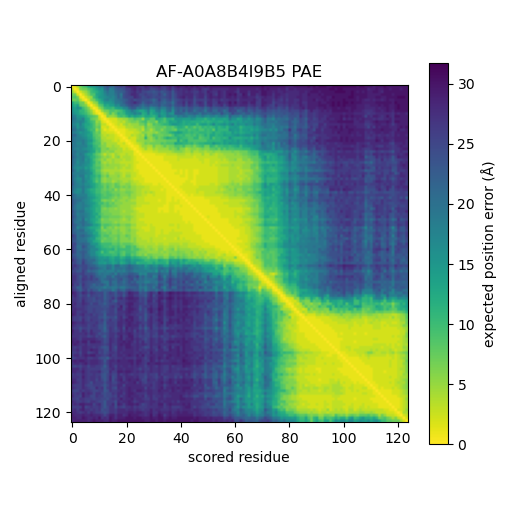82.06 110 GLY A O 1
ATOM 857 N N . LEU A 1 111 ? -14.146 10.801 24.376 1.00 85.69 111 LEU A N 1
ATOM 858 C CA . LEU A 1 111 ? -15.042 11.789 23.780 1.00 85.69 111 LEU A CA 1
ATOM 859 C C . LEU A 1 111 ? -15.667 12.655 24.869 1.00 85.69 111 LEU A C 1
ATOM 861 O O . LEU A 1 111 ? -15.889 12.214 25.993 1.00 85.69 111 LEU A O 1
ATOM 865 N N . ASP A 1 112 ? -16.031 13.887 24.526 1.00 86.25 112 ASP A N 1
ATOM 866 C CA . ASP A 1 112 ? -16.823 14.704 25.431 1.00 86.25 112 ASP A CA 1
ATOM 867 C C . ASP A 1 112 ? -18.257 14.148 25.562 1.00 86.25 112 ASP A C 1
ATOM 869 O O . ASP A 1 112 ? -18.856 13.614 24.620 1.00 86.25 112 ASP A O 1
ATOM 873 N N . LYS A 1 113 ? -18.844 14.296 26.755 1.00 86.25 113 LYS A N 1
ATOM 874 C CA . LYS A 1 113 ? -20.187 13.777 27.061 1.00 86.25 113 LYS A CA 1
ATOM 875 C C . LYS A 1 113 ? -21.271 14.366 26.146 1.00 86.25 113 LYS A C 1
ATOM 877 O O . LYS A 1 113 ? -22.264 13.694 25.860 1.00 86.25 113 LYS A O 1
ATOM 882 N N . SER A 1 114 ? -21.096 15.604 25.675 1.00 86.44 114 SER A N 1
ATOM 883 C CA . SER A 1 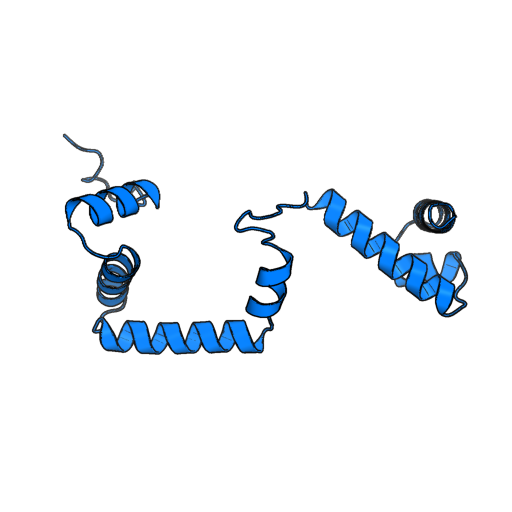114 ? -22.068 16.269 24.799 1.00 86.44 114 SER A CA 1
ATOM 884 C C . SER A 1 114 ? -22.114 15.624 23.410 1.00 86.44 114 SER A C 1
ATOM 886 O O . SER A 1 114 ? -23.195 15.404 22.861 1.00 86.44 114 SER A O 1
ATOM 888 N N . ARG A 1 115 ? -20.957 15.204 22.892 1.00 83.69 115 ARG A N 1
ATOM 889 C CA . ARG A 1 115 ? -20.797 14.508 21.616 1.00 83.69 115 ARG A CA 1
ATOM 890 C C . ARG A 1 115 ? -21.360 13.095 21.662 1.00 83.69 115 ARG A C 1
ATOM 892 O O . ARG A 1 115 ? -22.059 12.713 20.728 1.00 83.69 115 ARG A O 1
ATOM 899 N N . VAL A 1 116 ? -21.160 12.366 22.761 1.00 86.19 116 VAL A N 1
ATOM 900 C CA . VAL A 1 116 ? -21.821 11.065 22.993 1.00 86.19 116 VAL A CA 1
ATOM 901 C C . VAL A 1 116 ? -23.344 11.227 23.031 1.00 86.19 116 VAL A C 1
ATOM 903 O O . VAL A 1 116 ? -24.059 10.509 22.337 1.00 86.19 116 VAL A O 1
ATOM 906 N N . SER A 1 117 ? -23.847 12.215 23.779 1.00 88.25 117 SER A N 1
ATOM 907 C CA . SER A 1 117 ? -25.286 12.500 23.879 1.00 88.25 117 SER A CA 1
ATOM 908 C C . SER A 1 117 ? -25.913 12.844 22.523 1.00 88.25 117 SER A C 1
ATOM 910 O O . SER A 1 117 ? -27.009 12.376 22.219 1.00 88.25 117 SER A O 1
ATOM 912 N N . ARG A 1 118 ? -25.215 13.620 21.684 1.00 86.38 118 ARG A N 1
ATOM 913 C CA . ARG A 1 118 ? -25.667 13.947 20.324 1.00 86.38 118 ARG A CA 1
ATOM 914 C C . ARG A 1 118 ? -25.749 12.699 19.442 1.00 86.38 118 ARG A C 1
ATOM 916 O O . ARG A 1 118 ? -26.796 12.439 18.865 1.00 86.38 118 ARG A O 1
ATOM 923 N N . LEU A 1 119 ? -24.691 11.888 19.423 1.00 85.12 119 LEU A N 1
ATOM 924 C CA . LEU A 1 119 ? -24.631 10.653 18.632 1.00 85.12 119 LEU A CA 1
ATOM 925 C C . LEU A 1 119 ? -25.666 9.602 19.072 1.00 85.12 119 LEU A C 1
ATOM 927 O O . LEU A 1 119 ? -26.117 8.820 18.246 1.00 85.12 119 LEU A O 1
ATOM 931 N N . TRP A 1 120 ? -26.085 9.601 20.343 1.00 86.44 120 TRP A N 1
ATOM 932 C CA . TRP A 1 120 ? -27.179 8.747 20.836 1.00 86.44 120 TRP A CA 1
ATOM 933 C C . TRP A 1 120 ? -28.567 9.197 20.390 1.00 86.44 120 TRP A C 1
ATOM 935 O O . TRP A 1 120 ? -29.482 8.373 20.354 1.00 86.44 120 TRP A O 1
ATOM 945 N N . LYS A 1 121 ? -28.742 10.500 20.147 1.00 83.06 121 LYS A N 1
ATOM 946 C CA . LYS A 1 121 ? -30.007 11.093 19.695 1.00 83.06 121 LYS A CA 1
ATOM 947 C C . LYS A 1 121 ? -30.178 10.967 18.185 1.00 83.06 121 LYS A C 1
ATOM 949 O O . LYS A 1 121 ? -31.293 10.715 17.755 1.00 83.06 121 LYS A O 1
ATOM 954 N N . ASP A 1 122 ? -29.081 11.043 17.432 1.00 74.56 122 ASP A N 1
ATOM 955 C CA . ASP A 1 122 ? -29.022 10.810 15.977 1.00 74.56 122 ASP A CA 1
ATOM 956 C C . ASP A 1 122 ? -29.159 9.309 15.590 1.00 74.56 122 ASP A C 1
ATOM 958 O O . ASP A 1 122 ? -28.851 8.904 14.468 1.00 74.56 122 ASP A O 1
ATOM 962 N N . ASP A 1 123 ? -29.560 8.463 16.544 1.00 63.94 123 ASP A N 1
ATOM 963 C CA . ASP A 1 123 ? -29.917 7.042 16.383 1.00 63.94 123 ASP A CA 1
ATOM 964 C C . ASP A 1 123 ? -31.442 6.828 16.272 1.00 63.94 123 ASP A C 1
ATOM 966 O O . ASP A 1 123 ? -31.903 5.692 16.205 1.00 63.94 123 ASP A O 1
ATOM 970 N N . ARG A 1 124 ? -32.233 7.908 16.348 1.00 49.19 124 ARG A N 1
ATOM 971 C CA . ARG A 1 124 ? -33.695 7.884 16.200 1.00 49.19 124 ARG A CA 1
ATOM 972 C C . ARG A 1 124 ? -34.141 8.158 14.775 1.00 49.19 124 ARG A C 1
ATOM 974 O O . ARG A 1 124 ? -33.508 9.017 14.125 1.00 49.19 124 ARG A O 1
#

Solvent-accessible surface area (backbone atoms only — not comparable to full-atom values): 7314 Å² total; per-residue (Å²): 136,69,72,74,82,50,94,76,62,75,80,48,70,67,61,46,50,51,50,19,68,75,66,76,41,61,48,68,57,56,50,43,46,56,52,8,58,79,65,79,39,54,51,68,58,39,50,55,51,50,54,53,50,52,57,48,40,51,76,69,48,49,61,70,50,47,60,79,35,38,62,94,89,39,76,60,78,64,54,71,72,54,49,55,48,51,54,50,42,53,54,53,51,51,39,47,75,72,67,48,51,64,66,58,48,14,65,76,66,76,45,57,55,68,60,48,55,50,52,62,57,75,72,112

Radius of gyration: 23.79 Å; Cα contacts (8 Å, |Δi|>4): 64; chains: 1; bounding box: 56×34×58 Å

Foldseek 3Di:
DDPPVDPPCPPDVVNLVVCCVVVVHDSVLVVLCVVCVVVVHDSVVSVVVVVVVVVVCVVVCVVVVVVVQDDPNDGVPPPPVRVVLVVLLVQLVVCVVVVDDLVVSCVVVVHDSVSSVVSVVVVD

Sequence (124 aa):
MSNIEHAKSNPTLSTMEEFSSVLDIDLVAILAVASSYARHQTPKEFLKGVAGEIAKLERLGVLDKLHHEFEDGKLHSVHPRIRSGEANRQAVLKYKAEGKNQKETAELLGLDKSRVSRLWKDDR

Nearest PDB structures (foldseek):
  4hri-assembly1_A  TM=5.756E-01  e=1.204E+00  Nostoc sp. PCC 7120 = FACHB-418
  4hri-assembly1_B  TM=5.632E-01  e=1.615E+00  Nostoc sp. PCC 7120 = FACHB-418
  8x6g-assembly1_H  TM=2.904E-01  e=2.742E+00  Staphylococcus aureus

pLDDT: mean 75.95, std 16.59, range [34.94, 95.06]

Mean predicted aligned error: 16.14 Å

InterPro domains:
  IPR001387 Cro/C1-type, helix-turn-helix domain [PS50943] (2-30)
  IPR055247 Insertion element IS150 protein InsJ-like, helix-turn-helix domain [PF13518] (89-121)